Protein AF-A0A4Y6UXB4-F1 (afdb_monomer)

pLDDT: mean 73.73, std 17.15, range [42.47, 96.75]

Organism: Saccharibacillus brassicae (NCBI:txid2583377)

Radius of gyration: 37.37 Å; Cα contacts (8 Å, |Δi|>4): 13; chains: 1; bounding box: 77×32×98 Å

Mean predicted aligned error: 17.77 Å

Solvent-accessible surface area (backbone atoms only — not comparable to full-atom values): 6220 Å² total; per-residue (Å²): 132,85,75,53,70,72,55,54,54,48,58,49,36,48,75,72,74,42,83,61,69,72,81,74,51,60,73,69,80,75,49,78,83,78,72,87,69,81,79,50,75,68,60,54,71,73,50,80,86,64,87,52,75,88,76,43,95,82,57,75,85,73,83,85,79,74,66,61,63,60,56,60,52,56,66,62,69,73,78,75,82,86,80,87,76,84,79,134

Sequence (88 aa):
MAKSAARKIRDKRIREGKLDTTTMRSPFALADLRTRKTKTKREAIGRLKHKDPYQNPNFTGGDEGSFLFYAAYSKRNEKGVDEKIPAC

Secondary structure (DSSP, 8-state):
-PPPHHHHHHHHHHHTT---TTTT--GGGTS------PPPHHHHHT---S--GGG-TT----S---THHHHHHHHHHTS---------

Structure (mmCIF, N/CA/C/O backbone):
data_AF-A0A4Y6UXB4-F1
#
_entry.id   AF-A0A4Y6UXB4-F1
#
loop_
_atom_site.group_PDB
_atom_site.id
_atom_site.type_symbol
_atom_site.label_atom_id
_atom_site.label_alt_id
_atom_site.label_comp_id
_atom_site.label_asym_id
_atom_site.label_entity_id
_atom_site.label_seq_id
_atom_site.pdbx_PDB_ins_code
_atom_site.Cartn_x
_atom_site.Cartn_y
_atom_site.Cartn_z
_atom_site.occupancy
_atom_site.B_iso_or_equiv
_atom_site.auth_seq_id
_atom_site.auth_comp_id
_atom_site.auth_asym_id
_atom_site.auth_atom_id
_atom_site.pdbx_PDB_model_num
ATOM 1 N N . MET A 1 1 ? -11.025 -17.273 11.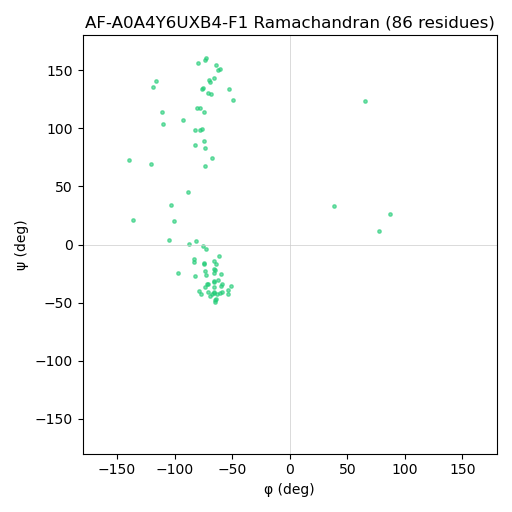855 1.00 66.12 1 MET A N 1
ATOM 2 C CA . MET A 1 1 ? -9.828 -16.444 12.143 1.00 66.12 1 MET A CA 1
ATOM 3 C C . MET A 1 1 ? -9.990 -15.734 13.473 1.00 66.12 1 MET A C 1
ATOM 5 O O . MET A 1 1 ? -10.979 -15.035 13.667 1.00 66.12 1 MET A O 1
ATOM 9 N N . ALA A 1 2 ? -9.026 -15.882 14.379 1.00 90.62 2 ALA A N 1
ATOM 10 C CA . ALA A 1 2 ? -9.024 -15.105 15.611 1.00 90.62 2 ALA A CA 1
ATOM 11 C C . ALA A 1 2 ? -8.701 -13.632 15.305 1.00 90.62 2 ALA A C 1
ATOM 13 O O . ALA A 1 2 ? -7.737 -13.324 14.605 1.00 90.62 2 ALA A O 1
ATOM 14 N N . LYS A 1 3 ? -9.508 -12.705 15.832 1.00 93.69 3 LYS A N 1
ATOM 15 C CA . LYS A 1 3 ? -9.167 -11.274 15.825 1.00 93.69 3 LYS A CA 1
ATOM 16 C C . LYS A 1 3 ? -7.943 -11.044 16.718 1.00 93.69 3 LYS A C 1
ATOM 18 O O . LYS A 1 3 ? -7.852 -11.644 17.791 1.00 93.69 3 LYS A O 1
ATOM 23 N N . SER A 1 4 ? -7.059 -10.124 16.331 1.00 94.81 4 SER A N 1
ATOM 24 C CA . SER A 1 4 ? -5.967 -9.683 17.205 1.00 94.81 4 SER A CA 1
ATOM 25 C C . SER A 1 4 ? -6.514 -9.054 18.490 1.00 94.81 4 SER A C 1
ATOM 27 O O . SER A 1 4 ? -7.596 -8.456 18.491 1.00 94.81 4 SER A O 1
ATOM 29 N N . ALA A 1 5 ? -5.758 -9.154 19.586 1.00 95.00 5 ALA A N 1
ATOM 30 C CA . ALA A 1 5 ? -6.135 -8.550 20.866 1.00 95.00 5 ALA A CA 1
ATOM 31 C C . ALA A 1 5 ? -6.432 -7.044 20.722 1.00 95.00 5 ALA A C 1
ATOM 33 O O . ALA A 1 5 ? -7.464 -6.561 21.183 1.00 95.00 5 ALA A O 1
ATOM 34 N N . ALA A 1 6 ? -5.601 -6.326 19.958 1.00 92.56 6 ALA A N 1
ATOM 35 C CA . ALA A 1 6 ? -5.789 -4.904 19.675 1.00 92.56 6 ALA A CA 1
ATOM 36 C C . ALA A 1 6 ? -7.118 -4.591 18.959 1.00 92.56 6 ALA A C 1
ATOM 38 O O . ALA A 1 6 ? -7.735 -3.557 19.217 1.00 92.56 6 ALA A O 1
ATOM 39 N N . ARG A 1 7 ? -7.583 -5.471 18.059 1.00 93.12 7 ARG A N 1
ATOM 40 C CA . ARG A 1 7 ? -8.883 -5.305 17.391 1.00 93.12 7 ARG A CA 1
ATOM 41 C C . ARG A 1 7 ? -10.036 -5.553 18.363 1.00 93.12 7 ARG A C 1
ATOM 43 O O . ARG A 1 7 ? -10.967 -4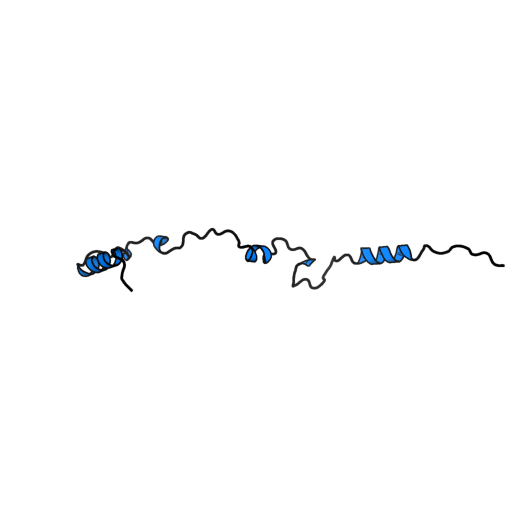.762 18.388 1.00 93.12 7 ARG A O 1
ATOM 50 N N . LYS A 1 8 ? -9.928 -6.566 19.231 1.00 94.56 8 LYS A N 1
ATOM 51 C CA . LYS A 1 8 ? -10.934 -6.843 20.274 1.00 94.56 8 LYS A CA 1
ATOM 52 C C . LYS A 1 8 ? -11.127 -5.653 21.227 1.00 94.56 8 LYS A C 1
ATOM 54 O O . LYS A 1 8 ? -12.259 -5.319 21.562 1.00 94.56 8 LYS A O 1
ATOM 59 N N . ILE A 1 9 ? -10.039 -4.987 21.624 1.00 93.81 9 ILE A N 1
ATOM 60 C CA . ILE A 1 9 ? -10.089 -3.802 22.501 1.00 93.81 9 ILE A CA 1
ATOM 61 C C . ILE A 1 9 ? -10.772 -2.616 21.806 1.00 93.81 9 ILE A C 1
ATOM 63 O O . ILE A 1 9 ? -11.563 -1.911 22.430 1.00 93.81 9 ILE A O 1
ATOM 67 N N . ARG A 1 10 ? -10.497 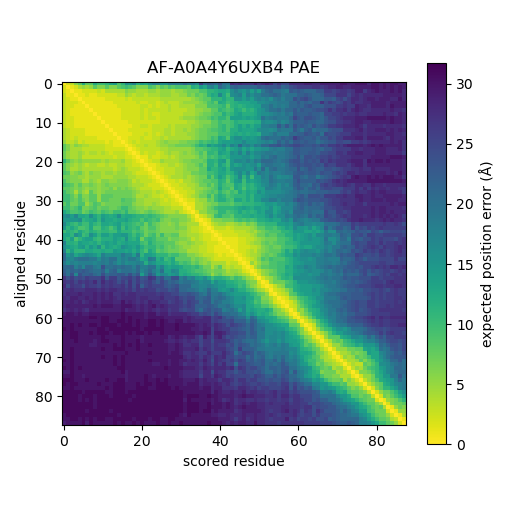-2.385 20.515 1.00 92.31 10 ARG A N 1
ATOM 68 C CA . ARG A 1 10 ? -11.177 -1.331 19.742 1.00 92.31 10 ARG A CA 1
ATOM 69 C C . ARG A 1 10 ? -12.669 -1.612 19.596 1.00 92.31 10 ARG A C 1
ATOM 71 O O . ARG A 1 10 ? -13.462 -0.746 19.939 1.00 92.31 10 ARG A O 1
ATOM 78 N N . ASP A 1 11 ? -13.038 -2.833 19.216 1.00 94.00 11 ASP A N 1
ATOM 79 C CA . ASP A 1 11 ? -14.441 -3.251 19.102 1.00 94.00 11 ASP A CA 1
ATOM 80 C C . ASP A 1 11 ? -15.186 -3.110 20.448 1.00 94.00 11 ASP A C 1
ATOM 82 O O . ASP A 1 11 ? -16.372 -2.790 20.479 1.00 94.00 11 ASP A O 1
ATOM 86 N N . LYS A 1 12 ? -14.509 -3.337 21.585 1.00 94.75 12 LYS A N 1
ATOM 87 C CA . LYS A 1 12 ? -15.062 -3.058 22.923 1.00 94.75 12 LYS A CA 1
ATOM 88 C C . LYS A 1 12 ? -15.294 -1.558 23.138 1.00 94.75 12 LYS A C 1
ATOM 90 O O . LYS A 1 12 ? -16.390 -1.179 23.522 1.00 94.75 12 LYS A O 1
ATOM 95 N N . ARG A 1 13 ? -14.303 -0.711 22.849 1.00 92.94 13 ARG A N 1
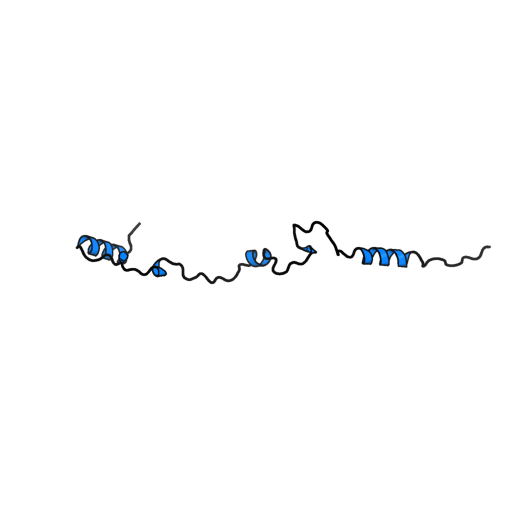ATOM 96 C CA . ARG A 1 13 ? -14.417 0.749 23.017 1.00 92.94 13 ARG A CA 1
ATOM 97 C C . ARG A 1 13 ? -15.534 1.361 22.171 1.00 92.94 13 ARG A C 1
ATOM 99 O O . ARG A 1 13 ? -16.281 2.178 22.688 1.00 92.94 13 ARG A O 1
ATOM 106 N N . ILE A 1 14 ? -15.682 0.921 20.922 1.00 94.81 14 ILE A N 1
ATOM 107 C CA . ILE A 1 14 ? -16.756 1.38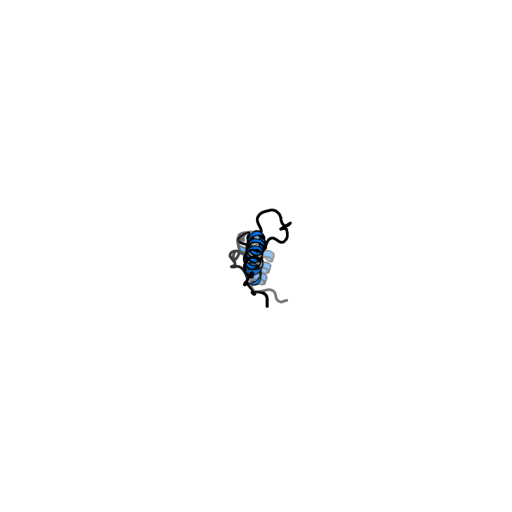3 20.029 1.00 94.81 14 ILE A CA 1
ATOM 108 C C . ILE A 1 14 ? -18.129 1.003 20.600 1.00 94.81 14 ILE A C 1
ATOM 110 O O . ILE A 1 14 ? -19.029 1.834 20.633 1.00 94.81 14 ILE A O 1
ATOM 114 N N . ARG A 1 15 ? -18.280 -0.224 21.124 1.00 95.31 15 ARG A N 1
ATOM 115 C CA . ARG A 1 15 ? -19.522 -0.657 21.793 1.00 95.31 15 ARG A CA 1
ATOM 116 C C . ARG A 1 15 ? -19.850 0.156 23.045 1.00 95.31 15 ARG A C 1
ATOM 118 O O . ARG A 1 15 ? -21.017 0.325 23.358 1.00 95.31 15 ARG A O 1
ATOM 125 N N . GLU A 1 16 ? -18.836 0.654 23.743 1.00 96.75 16 GLU A N 1
ATOM 126 C CA . GLU A 1 16 ? -18.988 1.539 24.906 1.00 96.75 16 GLU A CA 1
ATOM 127 C C . GLU A 1 16 ? -19.234 3.011 24.515 1.00 96.75 16 GLU A C 1
ATOM 129 O O . GLU A 1 16 ? -19.273 3.867 25.394 1.00 96.75 16 GLU A O 1
ATOM 134 N N . GLY A 1 17 ? -19.351 3.334 23.220 1.00 93.94 17 GLY A N 1
ATOM 135 C CA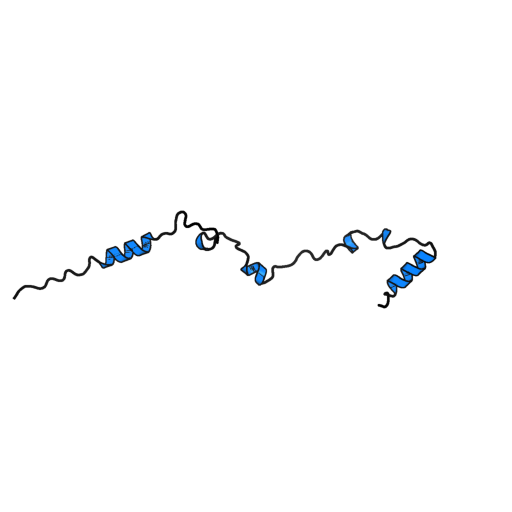 . GLY A 1 17 ? -19.557 4.704 22.732 1.00 93.94 17 GLY A CA 1
ATOM 136 C C . GLY A 1 17 ? -18.294 5.573 22.718 1.00 93.94 17 GLY A C 1
ATOM 137 O O . GLY A 1 17 ? -18.376 6.786 22.542 1.00 93.94 17 GLY A O 1
ATOM 138 N N . LYS A 1 18 ? -17.108 4.981 22.905 1.00 92.50 18 LYS A N 1
ATOM 139 C CA . LYS A 1 18 ? -15.830 5.704 22.827 1.00 92.50 18 LYS A CA 1
ATOM 140 C C . LYS A 1 18 ? -15.412 5.906 21.371 1.00 92.50 18 LYS A C 1
ATOM 142 O O . LYS A 1 18 ? -15.755 5.115 20.494 1.00 92.50 18 LYS A O 1
ATOM 147 N N . LEU A 1 19 ? -14.592 6.932 21.146 1.00 89.44 19 LEU A N 1
ATOM 148 C CA . LEU A 1 19 ? -14.059 7.287 19.831 1.00 89.44 19 LEU A CA 1
ATOM 149 C C . LEU A 1 19 ? -13.375 6.100 19.136 1.00 89.44 19 LEU A C 1
ATOM 151 O O . LEU A 1 19 ? -12.524 5.418 19.724 1.00 89.44 19 LEU A O 1
ATOM 155 N N . ASP A 1 20 ? -13.683 5.912 17.853 1.00 90.06 20 ASP A N 1
ATOM 156 C CA . ASP A 1 20 ? -12.933 4.985 17.018 1.00 90.06 20 ASP A CA 1
ATOM 157 C C . ASP A 1 20 ? -11.568 5.577 16.642 1.00 90.06 20 ASP A C 1
ATOM 159 O O . ASP A 1 20 ? -11.433 6.545 15.896 1.00 90.06 20 ASP A O 1
ATOM 163 N N . THR A 1 21 ? -10.517 4.936 17.144 1.00 83.69 21 THR A N 1
ATOM 164 C CA . THR A 1 21 ? -9.126 5.281 16.833 1.00 83.69 21 THR A CA 1
ATOM 165 C C . THR A 1 21 ? -8.757 5.090 15.359 1.00 83.69 21 THR A C 1
ATOM 167 O O . THR A 1 21 ? -7.718 5.592 14.939 1.00 83.69 21 THR A O 1
ATOM 170 N N . THR A 1 22 ? -9.544 4.335 14.580 1.00 86.56 22 THR A N 1
ATOM 171 C CA . THR A 1 22 ? -9.274 4.165 13.145 1.00 86.56 22 THR A CA 1
ATOM 172 C C . THR A 1 22 ? -9.586 5.427 12.351 1.00 86.56 22 THR A C 1
ATOM 174 O O . THR A 1 22 ? -8.821 5.753 11.449 1.00 86.56 22 THR A O 1
ATOM 177 N N . THR A 1 23 ? -10.609 6.185 12.752 1.00 87.62 23 THR A N 1
ATOM 178 C CA . THR A 1 23 ? -10.997 7.456 12.125 1.00 87.62 23 THR A CA 1
ATOM 179 C C . THR A 1 23 ? -9.927 8.534 12.292 1.00 87.62 23 THR A C 1
ATOM 181 O O . THR A 1 23 ? -9.728 9.358 11.411 1.00 87.62 23 THR A O 1
ATOM 184 N N . MET A 1 24 ? -9.190 8.496 13.404 1.00 88.38 24 MET A N 1
ATOM 185 C CA . MET A 1 24 ? -8.103 9.439 13.706 1.00 88.38 24 MET A CA 1
ATOM 186 C C . MET A 1 24 ? -6.744 9.009 13.142 1.00 88.38 24 MET A C 1
ATOM 188 O O . MET A 1 24 ? -5.726 9.655 13.393 1.00 88.38 24 MET A O 1
ATOM 192 N N . ARG A 1 25 ? -6.677 7.871 12.448 1.00 90.00 25 ARG A N 1
ATOM 193 C CA . ARG A 1 25 ? -5.408 7.330 11.976 1.00 90.00 25 ARG A CA 1
ATOM 194 C C . ARG A 1 25 ? -4.932 8.124 10.757 1.00 90.00 25 ARG A C 1
ATOM 196 O O . ARG A 1 25 ? -5.700 8.369 9.835 1.00 90.00 25 ARG A O 1
ATOM 203 N N . SER A 1 26 ? -3.652 8.500 10.743 1.00 90.12 26 SER A N 1
ATOM 204 C CA . SER A 1 26 ? -3.080 9.241 9.617 1.00 90.12 26 SER A CA 1
ATOM 205 C C . SER A 1 26 ? -3.139 8.423 8.316 1.00 90.12 26 SER A C 1
ATOM 207 O O . SER A 1 26 ? -3.031 7.190 8.357 1.00 90.12 26 SER A O 1
ATOM 209 N N . PRO A 1 27 ? -3.240 9.082 7.146 1.00 88.12 27 PRO A N 1
ATOM 210 C CA . PRO A 1 27 ? -3.247 8.395 5.851 1.00 88.12 27 PRO A CA 1
ATOM 211 C C . PRO A 1 27 ? -1.966 7.579 5.608 1.00 88.12 27 PRO A C 1
ATOM 213 O O . PRO A 1 27 ? -1.987 6.562 4.916 1.00 88.12 27 PRO A O 1
ATOM 216 N N . PHE A 1 28 ? -0.856 7.955 6.250 1.00 87.25 28 PHE A N 1
ATOM 217 C CA . PHE A 1 28 ? 0.420 7.241 6.175 1.00 87.25 28 PHE A CA 1
ATOM 218 C C . PHE A 1 28 ? 0.383 5.835 6.777 1.00 87.25 28 PHE A C 1
ATOM 220 O O . PHE A 1 28 ? 1.204 5.003 6.417 1.00 87.25 28 PHE A O 1
ATOM 227 N N . ALA A 1 29 ? -0.561 5.544 7.675 1.00 85.88 29 ALA A N 1
ATOM 228 C CA . ALA A 1 29 ? -0.696 4.209 8.250 1.00 85.88 29 ALA A CA 1
ATOM 229 C C . ALA A 1 29 ? -1.311 3.189 7.276 1.00 85.88 29 ALA A C 1
ATOM 231 O O . ALA A 1 29 ? -1.246 1.988 7.537 1.00 85.88 29 ALA A O 1
ATOM 232 N N . LEU A 1 30 ? -1.955 3.666 6.205 1.00 84.69 30 LEU A N 1
ATOM 233 C CA . LEU A 1 30 ? -2.498 2.838 5.125 1.00 84.69 30 LEU A CA 1
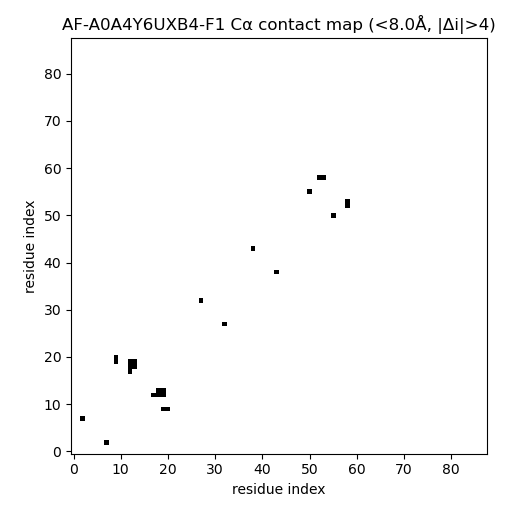ATOM 234 C C . LEU A 1 30 ? -1.545 2.767 3.928 1.00 84.69 30 LEU A C 1
ATOM 236 O O . LEU A 1 30 ? -1.599 1.810 3.159 1.00 84.69 30 LEU A O 1
ATOM 240 N N . ALA A 1 31 ? -0.682 3.770 3.768 1.00 86.44 31 ALA A N 1
ATOM 241 C CA . ALA A 1 31 ? 0.294 3.813 2.695 1.00 86.44 31 ALA A CA 1
ATOM 242 C C . ALA A 1 31 ? 1.464 2.853 2.961 1.00 86.44 31 ALA A C 1
ATOM 244 O O . ALA A 1 31 ? 2.054 2.848 4.043 1.00 86.44 31 ALA A O 1
ATOM 245 N N . ASP A 1 32 ? 1.858 2.084 1.944 1.00 85.81 32 ASP A N 1
ATOM 246 C CA . ASP A 1 32 ? 3.152 1.403 1.954 1.00 85.81 32 ASP A CA 1
ATOM 247 C C . ASP A 1 32 ? 4.253 2.427 1.646 1.00 85.81 32 ASP A C 1
ATOM 249 O O . ASP A 1 32 ? 4.489 2.801 0.497 1.00 85.81 32 ASP A O 1
ATOM 253 N N . LEU A 1 33 ? 4.926 2.909 2.693 1.00 84.12 33 LEU A N 1
ATOM 254 C CA . LEU A 1 33 ? 6.006 3.893 2.575 1.00 84.12 33 LEU A CA 1
ATOM 255 C C . LEU A 1 33 ? 7.320 3.288 2.045 1.00 84.12 33 LEU A C 1
ATOM 257 O O . LEU A 1 33 ? 8.301 4.008 1.859 1.00 84.12 33 LEU A O 1
ATOM 261 N N . ARG A 1 34 ? 7.372 1.977 1.767 1.00 83.31 34 ARG A N 1
ATOM 262 C CA . ARG A 1 34 ? 8.572 1.284 1.262 1.00 83.31 34 ARG A CA 1
ATOM 263 C C . ARG A 1 34 ? 8.653 1.311 -0.270 1.00 83.31 34 ARG A C 1
ATOM 265 O O . ARG A 1 34 ? 8.961 0.303 -0.908 1.00 83.31 34 ARG A O 1
ATOM 272 N N . THR A 1 35 ? 8.393 2.470 -0.875 1.00 76.38 35 THR A N 1
ATOM 273 C CA . THR A 1 35 ? 8.302 2.628 -2.340 1.00 76.38 35 THR A CA 1
ATOM 274 C C . THR A 1 35 ? 9.651 2.559 -3.050 1.00 76.38 35 THR A C 1
ATOM 276 O O . THR A 1 35 ? 9.723 2.172 -4.216 1.00 76.38 35 THR A O 1
ATOM 279 N N . ARG A 1 36 ? 10.747 2.898 -2.362 1.00 81.00 36 ARG A N 1
ATOM 280 C CA . ARG A 1 36 ? 12.096 2.817 -2.930 1.00 81.00 36 ARG A CA 1
ATOM 281 C C . ARG A 1 36 ? 12.573 1.368 -2.932 1.00 81.00 36 ARG A C 1
ATOM 283 O O . ARG A 1 36 ? 13.061 0.867 -1.923 1.00 81.00 36 ARG A O 1
ATOM 290 N N . LYS A 1 37 ? 12.448 0.710 -4.083 1.00 86.69 37 LYS A N 1
ATOM 291 C CA . LYS A 1 37 ? 13.021 -0.613 -4.351 1.00 86.69 37 LYS A CA 1
ATOM 292 C C . LYS A 1 37 ? 14.063 -0.501 -5.458 1.00 86.69 37 LYS A C 1
ATOM 294 O O . LYS A 1 37 ? 13.898 0.265 -6.408 1.00 86.69 37 LYS A O 1
ATOM 299 N N . THR A 1 38 ? 15.160 -1.237 -5.312 1.00 89.81 38 THR A N 1
ATOM 300 C CA . THR A 1 38 ? 16.126 -1.423 -6.396 1.00 89.81 38 THR A CA 1
ATOM 301 C C . THR A 1 38 ? 15.541 -2.369 -7.441 1.00 89.81 38 THR A C 1
ATOM 303 O O . THR A 1 38 ? 14.607 -3.123 -7.167 1.00 89.81 38 THR A O 1
ATOM 306 N N . LYS A 1 39 ? 16.074 -2.306 -8.661 1.00 89.94 39 LYS A N 1
ATOM 307 C CA . LYS A 1 39 ? 15.584 -3.119 -9.776 1.00 89.94 39 LYS A CA 1
ATOM 308 C C . LYS A 1 39 ? 15.929 -4.584 -9.568 1.00 89.94 39 LYS A C 1
ATOM 310 O O . LYS A 1 39 ? 17.043 -4.901 -9.147 1.00 89.94 39 LYS A O 1
ATOM 315 N N . THR A 1 40 ? 15.016 -5.477 -9.929 1.00 91.12 40 THR A N 1
ATOM 316 C CA . THR A 1 40 ? 15.331 -6.910 -10.002 1.00 91.12 40 THR A CA 1
ATOM 317 C C . THR A 1 40 ? 16.220 -7.212 -11.215 1.00 91.12 40 THR A C 1
ATOM 319 O O . THR A 1 40 ? 16.265 -6.448 -12.180 1.00 91.12 40 THR A O 1
ATOM 322 N N . LYS A 1 41 ? 16.923 -8.357 -11.216 1.00 90.25 41 LYS A N 1
ATOM 323 C CA . LYS A 1 41 ? 17.752 -8.788 -12.363 1.00 90.25 41 LYS A CA 1
ATOM 324 C C . LYS A 1 41 ? 16.952 -8.814 -13.674 1.00 90.25 41 LYS A C 1
ATOM 326 O O . LYS A 1 41 ? 17.463 -8.404 -14.709 1.00 90.25 41 LYS A O 1
ATOM 331 N N . ARG A 1 42 ? 15.688 -9.253 -13.618 1.00 88.69 42 ARG A N 1
ATOM 332 C CA . ARG A 1 42 ? 14.776 -9.291 -14.774 1.00 88.69 42 ARG A CA 1
ATOM 333 C C . ARG A 1 42 ? 14.477 -7.887 -15.306 1.00 88.69 42 ARG A C 1
ATOM 335 O O . ARG A 1 42 ? 14.601 -7.652 -16.501 1.00 88.69 42 ARG A O 1
ATOM 342 N N . GLU A 1 43 ? 14.160 -6.948 -14.416 1.00 88.56 43 GLU A N 1
ATOM 343 C CA . GLU A 1 43 ? 13.918 -5.540 -14.771 1.00 88.56 43 GLU A CA 1
ATOM 344 C C . GLU A 1 43 ? 15.168 -4.837 -15.307 1.00 88.56 43 GLU A C 1
ATOM 346 O O . GLU A 1 43 ? 15.065 -3.935 -16.133 1.00 88.56 43 GLU A O 1
ATOM 351 N N . ALA A 1 44 ? 16.351 -5.222 -14.825 1.00 87.88 44 ALA A N 1
ATOM 352 C CA . ALA A 1 44 ? 17.612 -4.694 -15.326 1.00 87.88 44 ALA A CA 1
ATOM 353 C C . ALA A 1 44 ? 17.901 -5.180 -16.755 1.00 87.88 44 ALA A C 1
ATOM 355 O O . ALA A 1 44 ? 18.258 -4.361 -17.595 1.00 87.88 44 ALA A O 1
ATOM 356 N N . ILE A 1 45 ? 17.698 -6.474 -17.036 1.00 86.69 45 ILE A N 1
ATOM 357 C CA . ILE A 1 45 ? 17.912 -7.075 -18.366 1.00 86.69 45 ILE A CA 1
ATOM 358 C C . ILE A 1 45 ? 16.927 -6.511 -19.395 1.00 86.69 45 ILE A C 1
ATOM 360 O O . ILE A 1 45 ? 17.324 -6.186 -20.507 1.00 86.69 45 ILE A O 1
ATOM 364 N N . GLY A 1 46 ? 15.655 -6.343 -19.025 1.00 80.12 46 GLY A N 1
ATOM 365 C CA . GLY A 1 46 ? 14.641 -5.777 -19.922 1.00 80.12 46 GLY A CA 1
ATOM 366 C C . GLY A 1 46 ? 14.773 -4.268 -20.163 1.00 80.12 46 GLY A C 1
ATOM 367 O O . GLY A 1 46 ? 13.997 -3.699 -20.929 1.00 80.12 46 GLY A O 1
ATOM 368 N N . ARG A 1 47 ? 15.715 -3.582 -19.502 1.00 79.38 47 ARG A N 1
ATOM 369 C CA . ARG A 1 47 ? 15.881 -2.135 -19.637 1.00 79.38 47 ARG A CA 1
ATOM 370 C C . ARG A 1 47 ? 16.897 -1.801 -20.726 1.00 79.38 47 ARG A C 1
ATOM 372 O O . ARG A 1 47 ? 18.100 -1.806 -20.479 1.00 79.38 47 ARG A O 1
ATOM 379 N N . LEU A 1 48 ? 16.409 -1.305 -21.856 1.00 74.88 48 LEU A N 1
ATOM 380 C CA . LEU A 1 48 ? 17.225 -0.563 -22.820 1.00 74.88 48 LEU A CA 1
ATOM 381 C C . LEU A 1 48 ? 17.507 0.845 -22.263 1.00 74.88 48 LEU A C 1
ATOM 383 O O . LEU A 1 48 ? 16.709 1.767 -22.425 1.00 74.88 48 LEU A O 1
ATOM 387 N N . LYS A 1 49 ? 18.598 1.006 -21.498 1.00 74.00 49 LYS A N 1
ATOM 388 C CA . LYS A 1 49 ? 18.982 2.311 -20.913 1.00 74.00 49 LYS A CA 1
ATOM 389 C C . LYS A 1 49 ? 19.554 3.262 -21.970 1.00 74.00 49 LYS A C 1
ATOM 391 O O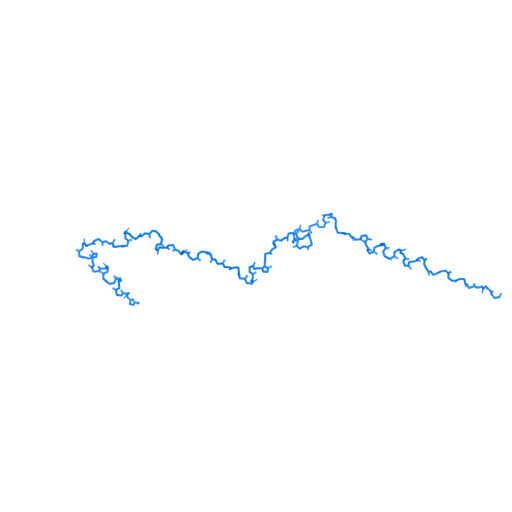 . LYS A 1 49 ? 19.300 4.460 -21.889 1.00 74.00 49 LYS A O 1
ATOM 396 N N . HIS A 1 50 ? 20.310 2.729 -22.922 1.00 77.12 50 HIS A N 1
ATOM 397 C CA . HIS A 1 50 ? 20.861 3.466 -24.052 1.00 77.12 50 HIS A CA 1
ATOM 398 C C . HIS A 1 50 ? 20.289 2.842 -25.323 1.00 77.12 50 HIS A C 1
ATOM 400 O O . HIS A 1 50 ? 20.170 1.620 -25.410 1.00 77.12 50 HIS A O 1
ATOM 406 N N . LYS A 1 51 ? 19.852 3.683 -26.261 1.00 63.72 51 LYS A N 1
ATOM 407 C CA . LYS A 1 51 ? 19.362 3.229 -27.559 1.00 63.72 51 LYS A CA 1
ATOM 408 C C . LYS A 1 51 ? 20.578 2.995 -28.447 1.00 63.72 51 LYS A C 1
ATOM 410 O O . LYS A 1 51 ? 20.975 3.900 -29.171 1.00 63.72 51 LYS A O 1
ATOM 415 N N . ASP A 1 52 ? 21.171 1.811 -28.371 1.00 62.59 52 ASP A N 1
ATOM 416 C CA . ASP A 1 52 ? 22.047 1.376 -29.454 1.00 62.59 52 ASP A CA 1
ATOM 417 C C . ASP A 1 52 ? 21.150 1.123 -30.678 1.00 62.59 52 ASP A C 1
ATOM 419 O O . ASP A 1 52 ? 20.139 0.421 -30.535 1.00 62.59 52 ASP A O 1
ATOM 423 N N . PRO A 1 53 ? 21.466 1.674 -31.866 1.00 59.00 53 PRO A N 1
ATOM 424 C CA . PRO A 1 53 ? 20.638 1.513 -33.065 1.00 59.00 53 PRO A CA 1
ATOM 425 C C . PRO A 1 53 ? 20.305 0.042 -33.358 1.00 59.00 53 PRO A C 1
ATOM 427 O O . PRO A 1 53 ? 19.183 -0.287 -33.726 1.00 59.00 53 PRO A O 1
ATOM 430 N N . TYR A 1 54 ? 21.258 -0.850 -33.073 1.00 56.91 54 TYR A N 1
ATOM 431 C CA . TYR A 1 54 ? 21.178 -2.290 -33.316 1.00 56.91 54 TYR A CA 1
ATOM 432 C C . TYR A 1 54 ? 20.274 -3.086 -32.356 1.00 56.91 54 TYR A C 1
ATOM 434 O O . TYR A 1 54 ? 19.943 -4.229 -32.657 1.00 56.91 54 TYR A O 1
ATOM 442 N N . GLN A 1 55 ? 19.884 -2.535 -31.199 1.00 55.59 55 GLN A N 1
ATOM 443 C CA . GLN A 1 55 ? 19.066 -3.243 -30.193 1.00 55.59 55 GLN A CA 1
ATOM 444 C C . GLN A 1 55 ? 17.600 -2.784 -30.164 1.00 55.59 55 GLN A C 1
ATOM 446 O O . GLN A 1 55 ? 16.822 -3.219 -29.312 1.00 55.59 55 GLN A O 1
ATOM 451 N N . ASN A 1 56 ? 17.204 -1.892 -31.075 1.00 55.41 56 ASN A N 1
ATOM 452 C CA . ASN A 1 56 ? 15.828 -1.430 -31.182 1.00 55.41 56 ASN A CA 1
ATOM 453 C C . ASN A 1 56 ? 14.982 -2.467 -31.957 1.00 55.41 56 ASN A C 1
ATOM 455 O O . ASN A 1 56 ? 15.239 -2.682 -33.139 1.00 55.41 56 ASN A O 1
ATOM 459 N N . PRO A 1 57 ? 13.944 -3.082 -31.355 1.00 59.47 57 PRO A N 1
ATOM 460 C CA . PRO A 1 57 ? 13.062 -4.016 -32.064 1.00 59.47 57 PRO A CA 1
ATOM 461 C C . PRO A 1 57 ? 12.234 -3.344 -33.175 1.00 59.47 57 PRO A C 1
ATOM 463 O O . PRO A 1 57 ? 11.696 -4.033 -34.032 1.00 59.47 57 PRO A O 1
ATOM 466 N N . ASN A 1 58 ? 12.171 -2.006 -33.188 1.00 54.81 58 ASN A N 1
ATOM 467 C CA . ASN A 1 58 ? 11.597 -1.194 -34.263 1.00 54.81 58 ASN A CA 1
ATOM 468 C C . ASN A 1 58 ? 12.682 -0.610 -35.191 1.00 54.81 58 ASN A C 1
ATOM 470 O O . ASN A 1 58 ? 12.446 0.410 -35.837 1.00 54.81 58 ASN A O 1
ATOM 474 N N . PHE A 1 59 ? 13.895 -1.178 -35.221 1.00 54.12 59 PHE A N 1
ATOM 475 C CA . PHE A 1 59 ? 14.926 -0.782 -36.180 1.00 54.12 59 PHE A CA 1
ATOM 476 C C . PHE A 1 59 ? 14.567 -1.315 -37.570 1.00 54.12 59 PHE A C 1
ATOM 478 O O . PHE A 1 59 ? 15.039 -2.358 -38.013 1.00 54.12 59 PHE A O 1
ATOM 485 N N . THR A 1 60 ? 13.716 -0.582 -38.281 1.00 56.03 60 THR A N 1
ATOM 486 C CA . THR A 1 60 ? 13.515 -0.725 -39.726 1.00 56.03 60 THR A CA 1
ATOM 487 C C . THR A 1 60 ? 14.717 -0.144 -40.467 1.00 56.03 60 THR A C 1
ATOM 489 O O . THR A 1 60 ? 14.585 0.900 -41.088 1.00 56.03 60 THR A O 1
ATOM 492 N N . GLY A 1 61 ? 15.887 -0.786 -40.333 1.00 52.81 61 GLY A N 1
ATOM 493 C CA . GLY A 1 61 ? 17.042 -0.724 -41.247 1.00 52.81 61 GLY A CA 1
ATOM 494 C C . GLY A 1 61 ? 17.385 0.625 -41.890 1.00 52.81 61 GLY A C 1
ATOM 495 O O . GLY A 1 61 ? 17.805 0.644 -43.042 1.00 52.81 61 GLY A O 1
ATOM 496 N N . GLY A 1 62 ? 17.159 1.734 -41.188 1.00 53.69 62 GLY A N 1
ATOM 497 C CA . GLY A 1 62 ? 17.165 3.074 -41.757 1.00 53.69 62 GLY A CA 1
ATOM 498 C C . GLY A 1 62 ? 18.373 3.849 -41.271 1.00 53.69 62 GLY A C 1
ATOM 499 O O . GLY A 1 62 ? 18.374 4.308 -40.133 1.00 53.69 62 GLY A O 1
ATOM 500 N N . ASP A 1 63 ? 19.338 3.957 -42.180 1.00 54.66 63 ASP A N 1
ATOM 501 C CA . ASP A 1 63 ? 20.570 4.743 -42.162 1.00 54.66 63 ASP A CA 1
ATOM 502 C C . ASP A 1 63 ? 21.646 4.384 -41.116 1.00 54.66 63 ASP A C 1
ATOM 504 O O . ASP A 1 63 ? 21.447 4.402 -39.907 1.00 54.66 63 ASP A O 1
ATOM 508 N N . GLU A 1 64 ? 22.844 4.101 -41.642 1.00 55.94 64 GLU A N 1
ATOM 509 C CA . GLU A 1 64 ? 24.143 3.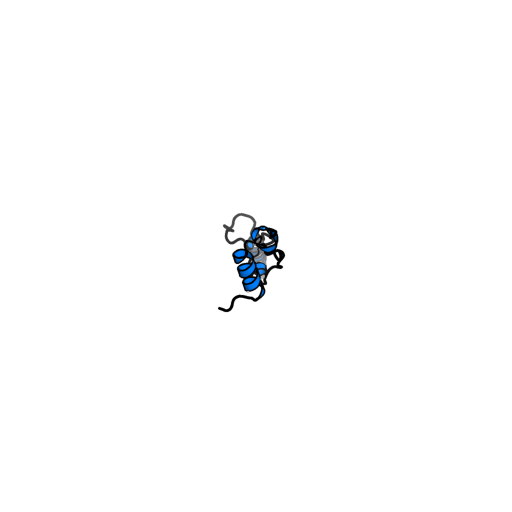978 -40.950 1.00 55.94 64 GLU A CA 1
ATOM 510 C C . GLU A 1 64 ? 24.555 2.622 -40.337 1.00 55.94 64 GLU A C 1
ATOM 512 O O . GLU A 1 64 ? 25.435 2.540 -39.480 1.00 55.94 64 GLU A O 1
ATOM 517 N N . GLY A 1 65 ? 24.044 1.507 -40.864 1.00 52.22 65 GLY A N 1
ATOM 518 C CA . GLY A 1 65 ? 24.733 0.212 -40.756 1.00 52.22 65 GLY A CA 1
ATOM 519 C C . GLY A 1 65 ? 25.817 0.087 -41.833 1.00 52.22 65 GLY A C 1
ATOM 520 O O . GLY A 1 65 ? 25.500 -0.226 -42.978 1.00 52.22 65 GLY A O 1
ATOM 521 N N . SER A 1 66 ? 27.086 0.343 -41.506 1.00 56.81 66 SER A N 1
ATOM 522 C CA . SER A 1 66 ? 28.214 0.395 -42.454 1.00 56.81 66 SER A CA 1
ATOM 523 C C . SER A 1 66 ? 28.585 -0.964 -43.087 1.00 56.81 66 SER A C 1
ATOM 525 O O . SER A 1 66 ? 29.639 -1.546 -42.839 1.00 56.81 66 SER A O 1
ATOM 527 N N . PHE A 1 67 ? 27.765 -1.438 -44.029 1.00 55.03 67 PHE A N 1
ATOM 528 C CA . PHE A 1 67 ? 28.080 -2.558 -44.933 1.00 55.03 67 PHE A CA 1
ATOM 529 C C . PHE A 1 67 ? 29.298 -2.299 -45.846 1.00 55.03 67 PHE A C 1
ATOM 531 O O . PHE A 1 67 ? 29.811 -3.219 -46.486 1.00 55.03 67 PHE A O 1
ATOM 538 N N . LEU A 1 68 ? 29.808 -1.063 -45.887 1.00 56.88 68 LEU A N 1
ATOM 539 C CA . LEU A 1 68 ? 30.966 -0.680 -46.699 1.00 56.88 68 LEU A CA 1
ATOM 540 C C . LEU A 1 68 ? 32.274 -1.350 -46.253 1.00 56.88 68 LEU A C 1
ATOM 542 O O . LEU A 1 68 ? 33.171 -1.523 -47.079 1.00 56.88 68 LEU A O 1
ATOM 546 N N . PHE A 1 69 ? 32.395 -1.771 -44.987 1.00 54.28 69 PHE A N 1
ATOM 547 C CA . PHE A 1 69 ? 33.646 -2.365 -44.505 1.00 54.28 69 PHE A CA 1
ATOM 548 C C . PHE A 1 69 ? 33.905 -3.760 -45.099 1.00 54.28 69 PHE A C 1
ATOM 550 O O . PHE A 1 69 ? 35.052 -4.088 -45.397 1.00 54.28 69 PHE A O 1
ATOM 557 N N . TYR A 1 70 ? 32.856 -4.555 -45.350 1.00 59.81 70 TYR A N 1
ATOM 558 C CA . TYR A 1 70 ? 33.001 -5.893 -45.939 1.00 59.81 70 TYR A CA 1
ATOM 559 C C . TYR A 1 70 ? 33.273 -5.830 -47.452 1.00 59.81 70 TYR A C 1
ATOM 561 O O . TYR A 1 70 ? 34.185 -6.489 -47.951 1.00 59.81 70 TYR A O 1
ATOM 569 N N . ALA A 1 71 ? 32.560 -4.960 -48.178 1.00 60.44 71 ALA A N 1
ATOM 570 C CA . ALA A 1 71 ? 32.736 -4.790 -49.624 1.00 60.44 71 ALA A CA 1
ATOM 571 C C . ALA A 1 71 ? 34.118 -4.214 -50.001 1.00 60.44 71 ALA A C 1
ATOM 573 O O . ALA A 1 71 ? 34.721 -4.626 -50.992 1.00 60.44 71 ALA A O 1
ATOM 574 N N . ALA A 1 72 ? 34.664 -3.295 -49.194 1.00 59.78 72 ALA A N 1
ATOM 575 C CA . ALA A 1 72 ? 36.005 -2.743 -49.410 1.00 59.78 72 ALA A CA 1
ATOM 576 C C . ALA A 1 72 ? 37.137 -3.732 -49.064 1.00 59.78 72 ALA A C 1
ATOM 578 O O . ALA A 1 72 ? 38.264 -3.590 -49.552 1.00 59.78 72 ALA A O 1
ATOM 579 N N . TYR A 1 73 ? 36.859 -4.727 -48.215 1.00 58.91 73 TYR A N 1
ATOM 580 C CA . TYR A 1 73 ? 37.797 -5.808 -47.913 1.00 58.91 73 TYR A CA 1
ATOM 581 C C . TYR A 1 73 ? 37.817 -6.872 -49.018 1.00 58.91 73 TYR A C 1
ATOM 583 O O . TYR A 1 73 ? 38.902 -7.305 -49.397 1.00 58.91 73 TYR A O 1
ATOM 591 N N . SER A 1 74 ? 36.666 -7.237 -49.604 1.00 58.69 74 SER A N 1
ATOM 592 C CA . SER A 1 74 ? 36.642 -8.223 -50.700 1.00 58.69 74 SER A CA 1
ATOM 593 C C . SER A 1 74 ? 37.311 -7.688 -51.974 1.00 58.69 74 SER A C 1
ATOM 595 O O . SER A 1 74 ? 38.143 -8.368 -52.565 1.00 58.69 74 SER A O 1
ATOM 597 N N . LYS A 1 75 ? 37.054 -6.423 -52.338 1.00 55.56 75 LYS A N 1
ATOM 598 C CA . LYS A 1 75 ? 37.603 -5.783 -53.551 1.00 55.56 75 LYS A CA 1
ATOM 599 C C . LYS A 1 75 ? 39.125 -5.593 -53.545 1.00 55.56 75 LYS A C 1
ATOM 601 O O . LYS A 1 75 ? 39.713 -5.411 -54.609 1.00 55.56 75 LYS A O 1
ATOM 606 N N . ARG A 1 76 ? 39.770 -5.588 -52.372 1.00 55.53 76 ARG A N 1
ATOM 607 C CA . ARG A 1 76 ? 41.240 -5.500 -52.265 1.00 55.53 76 ARG A CA 1
ATOM 608 C C . ARG A 1 76 ? 41.930 -6.849 -52.444 1.00 55.53 76 ARG A C 1
ATOM 610 O O . ARG A 1 76 ? 43.059 -6.868 -52.916 1.00 55.53 76 ARG A O 1
ATOM 617 N N . ASN A 1 77 ? 41.249 -7.948 -52.129 1.00 53.72 77 ASN A N 1
ATOM 618 C CA . ASN A 1 77 ? 41.820 -9.290 -52.232 1.00 53.72 77 ASN A CA 1
ATOM 619 C C . ASN A 1 77 ? 41.747 -9.875 -53.656 1.00 53.72 77 ASN A C 1
ATOM 621 O O . ASN A 1 77 ? 42.424 -10.855 -53.935 1.00 53.72 77 ASN A O 1
ATOM 625 N N . GLU A 1 78 ? 40.978 -9.272 -54.569 1.00 54.38 78 GLU A N 1
ATOM 626 C CA . GLU A 1 78 ? 40.858 -9.736 -55.964 1.00 54.38 78 GLU A CA 1
ATOM 627 C C . GLU A 1 78 ? 41.992 -9.248 -56.892 1.00 54.38 78 GLU A C 1
ATOM 629 O O . GLU A 1 78 ? 42.161 -9.790 -57.977 1.00 54.38 78 GLU A O 1
ATOM 634 N N . LYS A 1 79 ? 42.792 -8.243 -56.502 1.00 52.12 79 LYS A N 1
ATOM 635 C CA . LYS A 1 79 ? 43.803 -7.603 -57.380 1.00 52.12 79 LYS A CA 1
ATOM 636 C C . LYS A 1 79 ? 45.252 -8.038 -57.111 1.00 52.12 79 LYS A C 1
ATOM 638 O O . LYS A 1 79 ? 46.161 -7.217 -57.208 1.00 52.12 79 LYS A O 1
ATOM 643 N N . GLY A 1 80 ? 45.474 -9.294 -56.727 1.00 53.84 80 GLY A N 1
ATOM 644 C CA . GLY A 1 80 ? 46.772 -9.745 -56.209 1.00 53.84 80 GLY A CA 1
ATOM 645 C C . GLY A 1 80 ? 47.306 -11.077 -56.729 1.00 53.84 80 GLY A C 1
ATOM 646 O O . GLY A 1 80 ? 48.133 -11.655 -56.034 1.00 53.84 80 GLY A O 1
ATOM 647 N N . VAL A 1 81 ? 46.865 -11.586 -57.887 1.00 53.94 81 VAL A N 1
ATOM 648 C CA . VAL A 1 81 ? 47.425 -12.826 -58.465 1.00 53.94 81 VAL A CA 1
ATOM 649 C C . VAL A 1 81 ? 47.581 -12.704 -59.986 1.00 53.94 81 VAL A C 1
ATOM 651 O O . VAL A 1 81 ? 46.840 -13.319 -60.737 1.00 53.94 81 VAL A O 1
ATOM 654 N N . ASP A 1 82 ? 48.559 -11.915 -60.432 1.00 49.38 82 ASP A N 1
ATOM 655 C CA . ASP A 1 82 ? 49.108 -12.001 -61.795 1.00 49.38 82 ASP A CA 1
ATOM 656 C C . ASP A 1 82 ? 50.610 -12.321 -61.687 1.00 49.38 82 ASP A C 1
ATOM 658 O O . ASP A 1 82 ? 51.481 -11.481 -61.932 1.00 49.38 82 ASP A O 1
ATOM 662 N N . GLU A 1 83 ? 50.934 -13.543 -61.251 1.00 52.16 83 GLU A N 1
ATOM 663 C CA . GLU A 1 83 ? 52.282 -14.091 -61.408 1.00 52.16 83 GLU A CA 1
ATOM 664 C C . GLU A 1 83 ? 52.467 -14.572 -62.851 1.00 52.16 83 GLU A C 1
ATOM 666 O O . GLU A 1 83 ? 51.785 -15.465 -63.352 1.00 52.16 83 GLU A O 1
ATOM 671 N N . LYS A 1 84 ? 53.417 -13.921 -63.523 1.00 52.41 84 LYS A N 1
ATOM 672 C CA . LYS A 1 84 ? 53.960 -14.262 -64.837 1.00 52.41 84 LYS A CA 1
ATOM 673 C C . LYS A 1 84 ? 54.358 -15.742 -64.895 1.00 52.41 84 LYS A C 1
ATOM 675 O O . LYS A 1 84 ? 55.244 -16.161 -64.156 1.00 52.41 84 LYS A O 1
ATOM 680 N N . ILE A 1 85 ? 53.815 -16.482 -65.859 1.00 49.41 85 ILE A N 1
ATOM 681 C CA . ILE A 1 85 ? 54.374 -17.762 -66.314 1.00 49.41 85 ILE A CA 1
ATOM 682 C C . ILE A 1 85 ? 54.912 -17.532 -67.737 1.00 49.41 85 ILE A C 1
ATOM 684 O O . ILE A 1 85 ? 54.117 -17.219 -68.626 1.00 49.41 85 ILE A O 1
ATOM 688 N N . PRO A 1 86 ? 56.234 -17.605 -67.986 1.00 49.25 86 PRO A N 1
ATOM 689 C CA . PRO A 1 86 ? 56.766 -17.548 -69.343 1.00 49.25 86 PRO A CA 1
ATOM 690 C C . PRO A 1 86 ? 56.390 -18.817 -70.125 1.00 49.25 86 PRO A C 1
ATOM 692 O O . PRO A 1 86 ? 56.402 -19.921 -69.581 1.00 49.25 86 PRO A O 1
ATOM 695 N N . ALA A 1 87 ? 56.036 -18.628 -71.397 1.00 51.25 87 ALA A N 1
ATOM 696 C CA . ALA A 1 87 ? 55.761 -19.689 -72.360 1.00 51.25 87 ALA A CA 1
ATOM 697 C C . ALA A 1 87 ? 57.015 -20.538 -72.649 1.00 51.25 87 ALA A C 1
ATOM 699 O O . ALA A 1 87 ? 58.134 -20.057 -72.472 1.00 51.25 87 ALA A O 1
ATOM 700 N N . CYS A 1 88 ? 56.764 -21.786 -73.063 1.00 42.47 88 CYS A N 1
ATOM 701 C CA . CYS A 1 88 ? 57.719 -22.836 -73.432 1.00 42.47 88 CYS A CA 1
ATOM 702 C C . CYS A 1 88 ? 58.921 -22.384 -74.268 1.00 42.47 88 CYS A C 1
ATOM 704 O O . CYS A 1 88 ? 58.740 -21.531 -75.165 1.00 42.47 88 CYS A O 1
#

Foldseek 3Di:
DDDDPVVVVQVVCVVVVHDRPVVVDDPVVVDPPPPDDDDDPVRVVPDPPDCDLVPDPPNPVDDDPCPVVVVVVVVVVVPPDDDDDDDD